Protein AF-A0A2N6NWB3-F1 (afdb_monomer_lite)

Structure (mmCIF, N/CA/C/O backbone):
data_AF-A0A2N6NWB3-F1
#
_entry.id   AF-A0A2N6NWB3-F1
#
loop_
_atom_site.group_PDB
_atom_site.id
_atom_site.type_symbol
_atom_site.label_atom_id
_atom_site.label_alt_id
_atom_site.label_comp_id
_atom_site.label_asym_id
_atom_site.label_entity_id
_atom_site.label_seq_id
_atom_site.pdbx_PDB_ins_code
_atom_site.Cartn_x
_atom_site.Cartn_y
_atom_site.Cartn_z
_atom_site.occupancy
_atom_site.B_iso_or_equiv
_atom_site.auth_seq_id
_atom_site.auth_comp_id
_atom_site.auth_asym_id
_atom_site.auth_atom_id
_atom_site.pdbx_PDB_model_num
ATOM 1 N N . MET A 1 1 ? -9.753 20.107 -15.362 1.00 43.44 1 MET A N 1
ATOM 2 C CA . MET A 1 1 ? -8.773 19.777 -16.418 1.00 43.44 1 MET A CA 1
ATOM 3 C C . MET A 1 1 ? -8.402 18.323 -16.221 1.00 43.44 1 MET A C 1
ATOM 5 O O . MET A 1 1 ? -7.804 18.012 -15.199 1.00 43.44 1 MET A O 1
ATOM 9 N N . GLY A 1 2 ? -8.887 17.446 -17.101 1.00 46.47 2 GLY A N 1
ATOM 10 C CA . GLY A 1 2 ? -8.680 16.003 -17.001 1.00 46.47 2 GLY A CA 1
ATOM 11 C C . GLY A 1 2 ? -7.222 15.665 -17.277 1.00 46.47 2 GLY A C 1
ATOM 12 O O . GLY A 1 2 ? -6.742 15.853 -18.391 1.00 46.47 2 GLY A O 1
ATOM 13 N N . TYR A 1 3 ? -6.513 15.222 -16.243 1.00 54.28 3 TYR A N 1
ATOM 14 C CA . TYR A 1 3 ? -5.253 14.510 -16.402 1.00 54.28 3 TYR A CA 1
ATOM 15 C C . TYR A 1 3 ? -5.594 13.066 -16.758 1.00 54.28 3 TYR A C 1
ATOM 17 O O . TYR A 1 3 ? -5.487 12.180 -15.911 1.00 54.28 3 TYR A O 1
ATOM 25 N N . ASP A 1 4 ? -6.055 12.833 -17.983 1.00 55.59 4 ASP A N 1
ATOM 26 C CA . ASP A 1 4 ? -6.183 11.465 -18.471 1.00 55.59 4 ASP A CA 1
ATOM 27 C C . ASP A 1 4 ? -4.761 10.903 -18.561 1.00 55.59 4 ASP A C 1
ATOM 29 O O . ASP A 1 4 ? -3.910 11.422 -19.295 1.00 55.59 4 ASP A O 1
ATOM 33 N N . SER A 1 5 ? -4.453 9.899 -17.735 1.00 63.28 5 SER A N 1
ATOM 34 C CA . SER A 1 5 ? -3.193 9.180 -17.871 1.00 63.28 5 SER A CA 1
ATOM 35 C C . SER A 1 5 ? -3.182 8.548 -19.258 1.00 63.28 5 SER A C 1
ATOM 37 O O . SER A 1 5 ? -4.114 7.860 -19.666 1.00 63.28 5 SER A O 1
ATOM 39 N N . SER A 1 6 ? -2.144 8.839 -20.039 1.00 78.81 6 SER A N 1
ATOM 40 C CA . SER A 1 6 ? -1.975 8.185 -21.329 1.00 78.81 6 SER A CA 1
ATOM 41 C C . SER A 1 6 ? -1.630 6.713 -21.100 1.00 78.81 6 SER A C 1
ATOM 43 O O . SER A 1 6 ? -0.911 6.382 -20.155 1.00 78.81 6 SER A O 1
ATOM 45 N N . ALA A 1 7 ? -2.049 5.827 -22.007 1.00 84.12 7 ALA A N 1
ATOM 46 C CA . ALA A 1 7 ? -1.680 4.407 -21.945 1.00 84.12 7 ALA A CA 1
ATOM 47 C C . ALA A 1 7 ? -0.149 4.193 -21.896 1.00 84.12 7 ALA A C 1
ATOM 49 O O . ALA A 1 7 ? 0.348 3.231 -21.305 1.00 84.12 7 ALA A O 1
ATOM 50 N N . ALA A 1 8 ? 0.613 5.121 -22.487 1.00 85.00 8 ALA A N 1
ATOM 51 C CA . ALA A 1 8 ? 2.069 5.148 -22.408 1.00 85.00 8 ALA A CA 1
ATOM 52 C C . ALA A 1 8 ? 2.570 5.435 -20.981 1.00 85.00 8 ALA A C 1
ATOM 54 O O . ALA A 1 8 ? 3.503 4.778 -20.518 1.00 85.00 8 ALA A O 1
ATOM 55 N N . CYS A 1 9 ? 1.938 6.375 -20.269 1.00 85.19 9 CYS A N 1
ATOM 56 C CA . CYS A 1 9 ? 2.235 6.643 -18.866 1.00 85.19 9 CYS A CA 1
ATOM 57 C C . CYS A 1 9 ? 1.915 5.419 -18.002 1.00 85.19 9 CYS A C 1
ATOM 59 O O . CYS A 1 9 ? 2.771 4.993 -17.232 1.00 85.19 9 CYS A O 1
ATOM 61 N N . ASP A 1 10 ? 0.754 4.789 -18.187 1.00 85.88 10 ASP A N 1
ATOM 62 C CA . ASP A 1 10 ? 0.364 3.607 -17.406 1.00 85.88 10 ASP A CA 1
ATOM 63 C C . ASP A 1 10 ? 1.338 2.438 -17.607 1.00 85.88 10 ASP A C 1
ATOM 65 O O . ASP A 1 10 ? 1.809 1.841 -16.638 1.00 85.88 10 ASP A O 1
ATOM 69 N N . SER A 1 11 ? 1.733 2.172 -18.857 1.00 89.88 11 SER A N 1
ATOM 70 C CA . SER A 1 11 ? 2.725 1.137 -19.187 1.00 89.88 11 SER A CA 1
ATOM 71 C C . SER A 1 11 ? 4.094 1.433 -18.566 1.00 89.88 11 SER A C 1
ATOM 73 O O . SER A 1 11 ? 4.748 0.541 -18.020 1.00 89.88 11 SER A O 1
ATOM 75 N N . PHE A 1 12 ? 4.527 2.698 -18.609 1.00 90.06 12 PHE A N 1
ATOM 76 C CA . PHE A 1 12 ? 5.766 3.129 -17.969 1.00 90.06 12 PHE A CA 1
ATOM 77 C C . PHE A 1 12 ? 5.707 2.925 -16.450 1.00 90.06 12 PHE A C 1
ATOM 79 O O . PHE A 1 12 ? 6.630 2.343 -15.877 1.00 90.06 12 PHE A O 1
ATOM 86 N N . GLN A 1 13 ? 4.619 3.349 -15.800 1.00 88.00 13 GLN A N 1
ATOM 87 C CA . GLN A 1 13 ? 4.443 3.211 -14.353 1.00 88.00 13 GLN A CA 1
ATOM 88 C C . GLN A 1 13 ? 4.370 1.742 -13.923 1.00 88.00 13 GLN A C 1
ATOM 90 O O . GLN A 1 13 ? 5.000 1.375 -12.931 1.00 88.00 13 GLN A O 1
ATOM 95 N N . LEU A 1 14 ? 3.701 0.883 -14.698 1.00 90.69 14 LEU A N 1
ATOM 96 C CA . LEU A 1 14 ? 3.689 -0.563 -14.468 1.00 90.69 14 LEU A CA 1
ATOM 97 C C . LEU A 1 14 ? 5.107 -1.148 -14.513 1.00 90.69 14 LEU A C 1
ATOM 99 O O . LEU A 1 14 ? 5.503 -1.883 -13.608 1.00 90.69 14 LEU A O 1
ATOM 103 N N . GLY A 1 15 ? 5.904 -0.780 -15.520 1.00 91.94 15 GLY A N 1
ATOM 104 C CA . GLY A 1 15 ? 7.302 -1.204 -15.614 1.00 91.94 15 GLY A CA 1
ATOM 105 C C . GLY A 1 15 ? 8.133 -0.773 -14.400 1.00 91.94 15 GLY A C 1
ATOM 106 O O . GLY A 1 15 ? 8.912 -1.566 -13.867 1.00 91.94 15 GLY A O 1
ATOM 107 N N . GLN A 1 16 ? 7.932 0.456 -13.908 1.00 90.75 16 GLN A N 1
ATOM 108 C CA . GLN A 1 16 ? 8.601 0.936 -12.693 1.00 90.75 16 GLN A CA 1
ATOM 109 C C . GLN A 1 16 ? 8.147 0.184 -11.436 1.00 90.75 16 GLN A C 1
ATOM 111 O O . GLN A 1 16 ? 8.985 -0.133 -10.591 1.00 90.75 16 GLN A O 1
ATOM 116 N N . MET A 1 17 ? 6.856 -0.147 -11.319 1.00 90.75 17 MET A N 1
ATOM 117 C CA . MET A 1 17 ? 6.331 -0.957 -10.215 1.00 90.75 17 MET A CA 1
ATOM 118 C C . MET A 1 17 ? 6.940 -2.358 -10.208 1.00 90.75 17 MET A C 1
ATOM 120 O O . MET A 1 17 ? 7.446 -2.785 -9.173 1.00 90.75 17 MET A O 1
ATOM 124 N N . ILE A 1 18 ? 6.955 -3.045 -11.355 1.00 93.69 18 ILE A N 1
ATOM 125 C CA . ILE A 1 18 ? 7.552 -4.382 -11.477 1.00 93.69 18 ILE A CA 1
ATOM 126 C C . ILE A 1 18 ? 9.032 -4.326 -11.096 1.00 93.69 18 ILE A C 1
ATOM 128 O O . ILE A 1 18 ? 9.474 -5.084 -10.235 1.00 93.69 18 ILE A O 1
ATOM 132 N N . LYS A 1 19 ? 9.790 -3.383 -11.670 1.00 93.31 19 LYS A N 1
ATOM 133 C CA . LYS A 1 19 ? 11.215 -3.204 -11.361 1.00 93.31 19 LYS A CA 1
ATOM 134 C C . LYS A 1 19 ? 11.451 -3.001 -9.863 1.00 93.31 19 LYS A C 1
ATOM 136 O O . LYS A 1 19 ? 12.350 -3.616 -9.293 1.00 93.31 19 LYS A O 1
ATOM 141 N N . PHE A 1 20 ? 10.652 -2.147 -9.228 1.00 93.19 20 PHE A N 1
ATOM 142 C CA . PHE A 1 20 ? 10.766 -1.860 -7.804 1.00 93.19 20 PHE A CA 1
ATOM 143 C C . PHE A 1 20 ? 10.432 -3.084 -6.942 1.00 93.19 20 PHE A C 1
ATOM 145 O O . PHE A 1 20 ? 11.252 -3.478 -6.115 1.00 93.19 20 PHE A O 1
ATOM 152 N N . LEU A 1 21 ? 9.272 -3.711 -7.150 1.00 93.25 21 LEU A N 1
ATOM 153 C CA . LEU A 1 21 ? 8.811 -4.829 -6.325 1.00 93.25 21 LEU A CA 1
ATOM 154 C C . LEU A 1 21 ? 9.720 -6.055 -6.460 1.00 93.25 21 LEU A C 1
ATOM 156 O O . LEU A 1 21 ? 10.049 -6.671 -5.448 1.00 93.25 21 LEU A O 1
ATOM 160 N N . VAL A 1 22 ? 10.203 -6.355 -7.670 1.00 94.19 22 VAL A N 1
ATOM 161 C CA . VAL A 1 22 ? 11.191 -7.423 -7.893 1.00 94.19 22 VAL A CA 1
ATOM 162 C C . VAL A 1 22 ? 12.498 -7.106 -7.163 1.00 94.19 22 VAL A C 1
ATOM 164 O O . VAL A 1 22 ? 13.026 -7.958 -6.459 1.00 94.19 22 VAL A O 1
ATOM 167 N N . SER A 1 23 ? 12.991 -5.861 -7.232 1.00 94.00 23 SER A N 1
ATOM 168 C CA . SER A 1 23 ? 14.232 -5.469 -6.535 1.00 94.00 23 SER A CA 1
ATOM 169 C C . SER A 1 23 ? 14.146 -5.560 -5.006 1.00 94.00 23 SER A C 1
ATOM 171 O O . SER A 1 23 ? 15.171 -5.613 -4.327 1.00 94.00 23 SER A O 1
ATOM 173 N N . LYS A 1 24 ? 12.924 -5.548 -4.462 1.00 92.00 24 LYS A N 1
ATOM 174 C CA . LYS A 1 24 ? 12.635 -5.635 -3.028 1.00 92.00 24 LYS A CA 1
ATOM 175 C C . LYS A 1 24 ? 12.184 -7.029 -2.589 1.00 92.00 24 LYS A C 1
ATOM 177 O O . LYS A 1 24 ? 11.837 -7.182 -1.424 1.00 92.00 24 LYS A O 1
ATOM 182 N N . ASN A 1 25 ? 12.198 -8.024 -3.483 1.00 90.44 25 ASN A N 1
ATOM 183 C CA . ASN A 1 25 ? 11.673 -9.371 -3.231 1.00 90.44 25 ASN A CA 1
ATOM 184 C C . ASN A 1 25 ? 10.206 -9.364 -2.753 1.00 90.44 25 ASN A C 1
ATOM 186 O O . ASN A 1 25 ? 9.817 -10.153 -1.899 1.00 90.44 25 ASN A O 1
ATOM 190 N N . LEU A 1 26 ? 9.402 -8.440 -3.288 1.00 90.88 26 LEU A N 1
ATOM 191 C CA . LEU A 1 26 ? 7.961 -8.328 -3.024 1.00 90.88 26 LEU A CA 1
ATOM 192 C C . LEU A 1 26 ? 7.106 -8.847 -4.188 1.00 90.88 26 LEU A C 1
ATOM 194 O O . LEU A 1 26 ? 5.907 -9.047 -4.029 1.00 90.88 26 LEU A O 1
ATOM 198 N N . LEU A 1 27 ? 7.710 -9.039 -5.363 1.00 91.69 27 LEU A N 1
ATOM 199 C CA . LEU A 1 27 ? 7.079 -9.618 -6.544 1.00 91.69 27 LEU A CA 1
ATOM 200 C C . LEU A 1 27 ? 8.030 -10.643 -7.154 1.00 91.69 27 LEU A C 1
ATOM 202 O O . LEU A 1 27 ? 9.197 -10.337 -7.399 1.00 91.69 27 LEU A O 1
ATOM 206 N N . PHE A 1 28 ? 7.507 -11.830 -7.444 1.00 90.12 28 PHE A N 1
ATOM 207 C CA . PHE A 1 28 ? 8.246 -12.919 -8.069 1.00 90.12 28 PHE A CA 1
ATOM 208 C C . PHE A 1 28 ? 7.581 -13.259 -9.399 1.00 90.12 28 PHE A C 1
ATOM 210 O O . PHE A 1 28 ? 6.374 -13.484 -9.457 1.00 90.12 28 PHE A O 1
ATOM 217 N N . LEU A 1 29 ? 8.366 -13.263 -10.474 1.00 90.38 29 LEU A N 1
ATOM 218 C CA . LEU A 1 29 ? 7.912 -13.687 -11.794 1.00 90.38 29 LEU A CA 1
ATOM 219 C C . LEU A 1 29 ? 8.340 -15.140 -11.977 1.00 90.38 29 LEU A C 1
ATOM 221 O O . LEU A 1 29 ? 9.534 -15.422 -12.066 1.00 90.38 29 LEU A O 1
ATOM 225 N N . VAL A 1 30 ? 7.368 -16.045 -11.989 1.00 90.44 30 VAL A N 1
ATOM 226 C CA . VAL A 1 30 ? 7.585 -17.491 -12.100 1.00 90.44 30 VAL A CA 1
ATOM 227 C C . VAL A 1 30 ? 6.839 -18.050 -13.308 1.00 90.44 30 VAL A C 1
ATOM 229 O O . VAL A 1 30 ? 5.871 -17.450 -13.779 1.00 90.44 30 VAL A O 1
ATOM 232 N N . ASP A 1 31 ? 7.311 -19.177 -13.838 1.00 88.88 31 ASP A N 1
ATOM 233 C CA . ASP A 1 31 ? 6.624 -19.879 -14.922 1.00 88.88 31 ASP A CA 1
ATOM 234 C C . ASP A 1 31 ? 5.496 -20.783 -14.384 1.00 88.88 31 ASP A C 1
ATOM 236 O O . ASP A 1 31 ? 5.312 -20.938 -13.178 1.00 88.88 31 ASP A O 1
ATOM 240 N N . TYR A 1 32 ? 4.728 -21.402 -15.283 1.00 86.75 32 TYR A N 1
ATOM 241 C CA . TYR A 1 32 ? 3.632 -22.309 -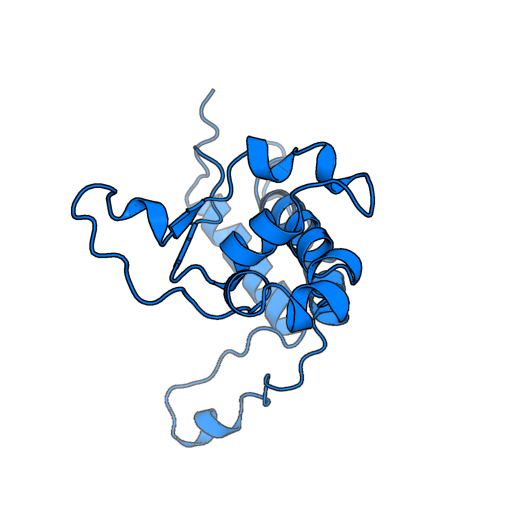14.914 1.00 86.75 32 TYR A CA 1
ATOM 242 C C . TYR A 1 32 ? 4.095 -23.744 -14.610 1.00 86.75 32 TYR A C 1
ATOM 244 O O . TYR A 1 32 ? 3.275 -24.663 -14.572 1.00 86.75 32 TYR A O 1
ATOM 252 N N . SER A 1 33 ? 5.398 -23.982 -14.448 1.00 88.69 33 SER A N 1
ATOM 253 C CA . SER A 1 33 ? 5.908 -25.324 -14.174 1.00 88.69 33 SER A CA 1
ATOM 254 C C . SER A 1 33 ? 5.647 -25.737 -12.722 1.00 88.69 33 SER A C 1
ATOM 256 O O . SER A 1 33 ? 5.553 -24.911 -11.816 1.00 88.69 33 SER A O 1
ATOM 258 N N . ALA A 1 34 ? 5.597 -27.046 -12.465 1.00 83.50 34 ALA A N 1
ATOM 259 C CA . ALA A 1 34 ? 5.450 -27.566 -11.104 1.00 83.50 34 ALA A CA 1
ATOM 260 C C . ALA A 1 34 ? 6.620 -27.168 -10.179 1.00 83.50 34 ALA A C 1
ATOM 262 O O . ALA A 1 34 ? 6.447 -27.092 -8.964 1.00 83.50 34 ALA A O 1
ATOM 263 N N . ALA A 1 35 ? 7.802 -26.885 -10.740 1.00 83.19 35 ALA A N 1
ATOM 264 C CA . ALA A 1 35 ? 8.964 -26.433 -9.978 1.00 83.19 35 ALA A CA 1
ATOM 265 C C . ALA A 1 35 ? 8.774 -25.014 -9.408 1.00 83.19 35 ALA A C 1
ATOM 267 O O . ALA A 1 35 ? 9.290 -24.710 -8.333 1.00 83.19 35 ALA A O 1
ATOM 268 N N . SER A 1 36 ? 7.986 -24.173 -10.084 1.00 83.19 36 SER A N 1
ATOM 269 C CA . SER A 1 36 ? 7.755 -22.776 -9.706 1.00 83.19 36 SER A CA 1
ATOM 270 C C . SER A 1 36 ? 6.912 -22.587 -8.446 1.00 83.19 36 SER A C 1
ATOM 272 O O . SER A 1 36 ? 7.033 -21.557 -7.787 1.00 83.19 36 SER A O 1
ATOM 274 N N . ILE A 1 37 ? 6.122 -23.590 -8.044 1.00 77.62 37 ILE A N 1
ATOM 275 C CA . ILE A 1 37 ? 5.306 -23.542 -6.815 1.00 77.62 37 ILE A CA 1
ATOM 276 C C . ILE A 1 37 ? 6.185 -23.356 -5.570 1.00 77.62 37 ILE A C 1
ATOM 278 O O . ILE A 1 37 ? 5.811 -22.634 -4.653 1.00 77.62 37 ILE A O 1
ATOM 282 N N . ASN A 1 38 ? 7.375 -23.961 -5.562 1.00 81.25 38 ASN A N 1
ATOM 283 C CA . ASN A 1 38 ? 8.315 -23.875 -4.441 1.00 81.25 38 ASN A CA 1
ATOM 284 C C . ASN A 1 38 ? 9.344 -22.743 -4.605 1.00 81.25 38 ASN A C 1
ATOM 286 O O . ASN A 1 38 ? 10.201 -22.566 -3.743 1.00 81.25 38 ASN A O 1
ATOM 290 N N . ALA A 1 39 ? 9.305 -22.008 -5.721 1.00 82.06 39 ALA A N 1
ATOM 291 C CA . ALA A 1 39 ? 10.257 -20.936 -6.007 1.00 82.06 39 ALA A CA 1
ATOM 292 C C . ALA A 1 39 ? 9.883 -19.611 -5.322 1.00 82.06 39 ALA A C 1
ATOM 294 O O . ALA A 1 39 ? 10.732 -18.728 -5.192 1.00 82.06 39 ALA A O 1
ATOM 295 N N . VAL A 1 40 ? 8.627 -19.465 -4.889 1.00 83.62 40 VAL A N 1
ATOM 296 C CA . VAL A 1 40 ? 8.145 -18.277 -4.180 1.00 83.62 40 VAL A CA 1
ATOM 297 C C . VAL A 1 40 ? 8.393 -18.454 -2.678 1.00 83.62 40 VAL A C 1
ATOM 299 O O . VAL A 1 40 ? 7.918 -19.435 -2.104 1.00 83.62 40 VAL A O 1
ATOM 302 N N . PRO A 1 41 ? 9.130 -17.537 -2.025 1.00 84.25 41 PRO A N 1
ATOM 303 C CA . PRO A 1 41 ? 9.327 -17.574 -0.582 1.00 84.25 41 PRO A CA 1
ATOM 304 C C . PRO A 1 41 ? 8.002 -17.517 0.178 1.00 84.25 41 PRO A C 1
ATOM 306 O O . PRO A 1 41 ? 7.067 -16.833 -0.243 1.00 84.25 41 PRO A O 1
ATOM 309 N N . ASP A 1 42 ? 7.946 -18.185 1.330 1.00 83.25 42 ASP A N 1
ATOM 310 C CA . ASP A 1 42 ? 6.790 -18.083 2.213 1.00 83.25 42 ASP A CA 1
ATOM 311 C C . ASP A 1 42 ? 6.649 -16.646 2.741 1.00 83.25 42 ASP A C 1
ATOM 313 O O . ASP A 1 42 ? 7.544 -16.105 3.395 1.00 83.25 42 ASP A O 1
ATOM 317 N N . ALA A 1 43 ? 5.511 -16.025 2.435 1.00 80.06 43 ALA A N 1
ATOM 318 C CA . ALA A 1 43 ? 5.179 -14.670 2.853 1.00 80.06 43 ALA A CA 1
ATOM 319 C C . ALA A 1 43 ? 4.425 -14.625 4.198 1.00 80.06 43 ALA A C 1
ATOM 321 O O . ALA A 1 43 ? 4.079 -13.538 4.663 1.00 80.06 43 ALA A O 1
ATOM 322 N N . SER A 1 44 ? 4.174 -15.775 4.838 1.00 79.69 44 SER A N 1
ATOM 323 C CA . SER A 1 44 ? 3.398 -15.868 6.082 1.00 79.69 44 SER A CA 1
ATOM 324 C C . SER A 1 44 ? 4.005 -15.078 7.250 1.00 79.69 44 SER A C 1
ATOM 326 O O . SER A 1 44 ? 3.274 -14.580 8.104 1.00 79.69 44 SER A O 1
ATOM 328 N N . SER A 1 45 ? 5.332 -14.912 7.274 1.00 79.94 45 SER A N 1
ATOM 329 C CA . SER A 1 45 ? 6.067 -14.246 8.356 1.00 79.94 45 SER A CA 1
ATOM 330 C C . SER A 1 45 ? 6.595 -12.854 7.989 1.00 79.94 45 SER A C 1
ATOM 332 O O . SER A 1 45 ? 7.556 -12.376 8.598 1.00 79.94 45 SER A O 1
ATOM 334 N N . VAL A 1 46 ? 6.038 -12.205 6.962 1.00 84.69 46 VAL A N 1
ATOM 335 C CA . VAL A 1 46 ? 6.500 -10.874 6.546 1.00 84.69 46 VAL A CA 1
ATOM 336 C C . VAL A 1 46 ? 6.211 -9.849 7.643 1.00 84.69 46 VAL A C 1
ATOM 338 O O . VAL A 1 46 ? 5.078 -9.681 8.091 1.00 84.69 46 VAL A O 1
ATOM 341 N N . ASN A 1 47 ? 7.249 -9.118 8.054 1.00 89.44 47 ASN A N 1
ATOM 342 C CA . ASN A 1 47 ? 7.100 -8.002 8.979 1.00 89.44 47 ASN A CA 1
ATOM 343 C C . ASN A 1 47 ? 6.342 -6.857 8.284 1.00 89.44 47 ASN A C 1
ATOM 345 O O . ASN A 1 47 ? 6.873 -6.215 7.374 1.00 89.44 47 ASN A O 1
ATOM 349 N N . ILE A 1 48 ? 5.114 -6.594 8.740 1.00 89.38 48 ILE A N 1
ATOM 350 C CA . ILE A 1 48 ? 4.224 -5.580 8.162 1.00 89.38 48 ILE A CA 1
ATOM 351 C C . ILE A 1 48 ? 4.832 -4.172 8.257 1.00 89.38 48 ILE A C 1
ATOM 353 O O . ILE A 1 48 ? 4.772 -3.420 7.287 1.00 89.38 48 ILE A O 1
ATOM 357 N N . GLU A 1 49 ? 5.474 -3.806 9.368 1.00 89.88 49 GLU A N 1
ATOM 358 C CA . GLU A 1 49 ? 6.115 -2.491 9.513 1.00 89.88 49 GLU A CA 1
ATOM 359 C C . GLU A 1 49 ? 7.266 -2.321 8.513 1.00 89.88 49 GLU A C 1
ATOM 361 O O . GLU A 1 49 ? 7.358 -1.308 7.814 1.00 89.88 49 GLU A O 1
ATOM 366 N N . GLY A 1 50 ? 8.108 -3.351 8.381 1.00 91.25 50 GLY A N 1
ATOM 367 C CA . GLY A 1 50 ? 9.185 -3.389 7.392 1.00 91.25 50 GLY A CA 1
ATOM 368 C C . GLY A 1 50 ? 8.662 -3.321 5.955 1.00 91.25 50 GLY A C 1
ATOM 369 O O . GLY A 1 50 ? 9.248 -2.635 5.110 1.00 91.25 50 GLY A O 1
ATOM 370 N N . LEU A 1 51 ? 7.528 -3.971 5.681 1.00 92.00 51 LEU A N 1
ATOM 371 C CA . LEU A 1 51 ? 6.842 -3.914 4.393 1.00 92.00 51 LEU A CA 1
ATOM 372 C C . LEU A 1 51 ? 6.337 -2.498 4.089 1.00 92.00 51 LEU A C 1
ATOM 374 O O . LEU A 1 51 ? 6.612 -1.982 3.005 1.00 92.00 51 LEU A O 1
ATOM 378 N N . LEU A 1 52 ? 5.671 -1.835 5.040 1.00 92.75 52 LEU A N 1
ATOM 379 C CA . LEU A 1 52 ? 5.197 -0.456 4.878 1.00 92.75 52 LEU A CA 1
ATOM 380 C C . LEU A 1 52 ? 6.360 0.508 4.613 1.00 92.75 52 LEU A C 1
ATOM 382 O O . LEU A 1 52 ? 6.292 1.320 3.689 1.00 92.75 52 LEU A O 1
ATOM 386 N N . VAL A 1 53 ? 7.454 0.393 5.374 1.00 92.56 53 VAL A N 1
ATOM 387 C CA . VAL A 1 53 ? 8.672 1.192 5.160 1.00 92.56 53 VAL A CA 1
ATOM 388 C C . VAL A 1 53 ? 9.259 0.932 3.776 1.00 92.56 53 VAL A C 1
ATOM 390 O O . VAL A 1 53 ? 9.647 1.875 3.085 1.00 92.56 53 VAL A O 1
ATOM 393 N N . THR A 1 54 ? 9.293 -0.328 3.342 1.00 93.38 54 THR A N 1
ATOM 394 C CA . THR A 1 54 ? 9.788 -0.691 2.014 1.00 93.38 54 THR A CA 1
ATOM 395 C C . THR A 1 54 ? 8.918 -0.070 0.929 1.00 93.38 54 THR A C 1
ATOM 397 O O . THR A 1 54 ? 9.451 0.621 0.069 1.00 93.38 54 THR A O 1
ATOM 400 N N . LEU A 1 55 ? 7.592 -0.212 0.991 1.00 92.38 55 LEU A N 1
ATOM 401 C CA . LEU A 1 55 ? 6.670 0.355 0.001 1.00 92.38 55 LEU A CA 1
ATOM 402 C C . LEU A 1 55 ? 6.742 1.892 -0.070 1.00 92.38 55 LEU A C 1
ATOM 404 O O . LEU A 1 55 ? 6.636 2.455 -1.160 1.00 92.38 55 LEU A O 1
ATOM 408 N N . ARG A 1 56 ? 7.029 2.588 1.041 1.00 91.38 56 ARG A N 1
ATOM 409 C CA . ARG A 1 56 ? 7.273 4.050 1.051 1.00 91.38 56 ARG A CA 1
ATOM 410 C C . ARG A 1 56 ? 8.506 4.471 0.242 1.00 91.38 56 ARG A C 1
ATOM 412 O O . ARG A 1 56 ? 8.592 5.618 -0.198 1.00 91.38 56 ARG A O 1
ATOM 419 N N . GLN A 1 57 ? 9.455 3.563 0.010 1.00 90.56 57 GLN A N 1
ATOM 420 C CA . GLN A 1 57 ? 10.638 3.820 -0.821 1.00 90.56 57 GLN A CA 1
ATOM 421 C C . GLN A 1 57 ? 10.326 3.794 -2.323 1.00 90.56 57 GLN A C 1
ATOM 423 O O . GLN A 1 57 ? 11.244 3.960 -3.127 1.00 90.56 57 GLN A O 1
ATOM 428 N N . CYS A 1 58 ? 9.059 3.606 -2.716 1.00 87.94 58 CYS A N 1
ATOM 429 C CA . CYS A 1 58 ? 8.668 3.602 -4.116 1.00 87.94 58 CYS A CA 1
ATOM 430 C C . CYS A 1 58 ? 9.119 4.910 -4.807 1.00 87.94 58 CYS A C 1
ATOM 432 O O . CYS A 1 58 ? 8.845 6.016 -4.311 1.00 87.94 58 CYS A O 1
ATOM 434 N N . PRO A 1 59 ? 9.867 4.814 -5.917 1.00 83.38 59 PRO A N 1
ATOM 435 C CA . PRO A 1 59 ? 10.416 5.978 -6.594 1.00 83.38 59 PRO A CA 1
ATOM 436 C C . PRO A 1 59 ? 9.322 6.783 -7.306 1.00 83.38 59 PRO A C 1
ATOM 438 O O . PRO A 1 59 ? 8.323 6.236 -7.765 1.00 83.38 59 PRO A O 1
ATOM 441 N N . ASN A 1 60 ? 9.526 8.098 -7.421 1.00 82.81 60 ASN A N 1
ATOM 442 C CA . ASN A 1 60 ? 8.634 8.989 -8.168 1.00 82.81 60 ASN A CA 1
ATOM 443 C C . ASN A 1 60 ? 9.167 9.225 -9.588 1.00 82.81 60 ASN A C 1
ATOM 445 O O . ASN A 1 60 ? 9.612 10.325 -9.917 1.00 82.81 60 ASN A O 1
ATOM 449 N N . TYR A 1 61 ? 9.222 8.169 -10.399 1.00 80.56 61 TYR A N 1
ATOM 450 C CA . TYR A 1 61 ? 9.694 8.295 -11.775 1.00 80.56 61 TYR A CA 1
ATOM 451 C C . TYR A 1 61 ? 8.604 8.891 -12.664 1.00 80.56 61 TYR A C 1
ATOM 453 O O . TYR A 1 61 ? 7.488 8.378 -12.744 1.00 80.56 61 TYR A O 1
ATOM 461 N N . GLN A 1 62 ? 8.962 9.961 -13.363 1.00 80.38 62 GLN A N 1
ATOM 462 C CA . GLN A 1 62 ? 8.092 10.667 -14.294 1.00 80.38 62 GLN A CA 1
ATOM 463 C C . GLN A 1 62 ? 8.586 10.403 -15.714 1.00 80.38 62 GLN A C 1
ATOM 465 O O . GLN A 1 62 ? 9.793 10.415 -15.958 1.00 80.38 62 GLN A O 1
ATOM 470 N N . ILE A 1 63 ? 7.659 10.149 -16.638 1.00 82.25 63 ILE A N 1
ATOM 471 C CA . ILE A 1 63 ? 7.996 9.971 -18.055 1.00 82.25 63 ILE A CA 1
ATOM 472 C C . ILE A 1 63 ? 8.405 11.308 -18.694 1.00 82.25 63 ILE A C 1
ATOM 474 O O . ILE A 1 6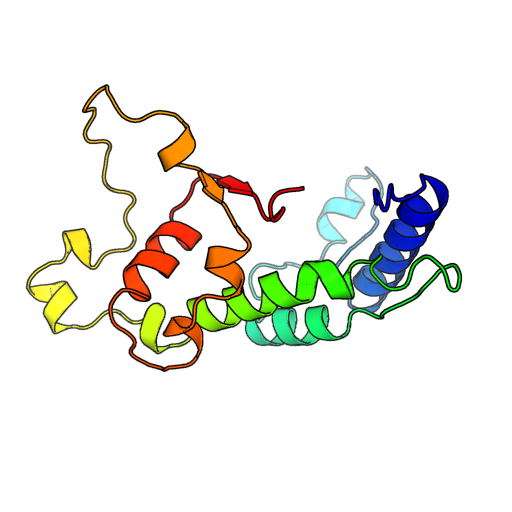3 ? 9.365 11.362 -19.456 1.00 82.25 63 ILE A O 1
ATOM 478 N N . ASP A 1 64 ? 7.722 12.396 -18.326 1.00 80.69 64 ASP A N 1
ATOM 479 C CA . ASP A 1 64 ? 8.026 13.765 -18.731 1.00 80.69 64 ASP A CA 1
ATOM 480 C C . ASP A 1 64 ? 7.497 14.787 -17.698 1.00 80.69 64 ASP A C 1
ATOM 482 O O . ASP A 1 64 ? 6.938 14.427 -16.658 1.00 80.69 64 ASP A O 1
ATOM 486 N N . LYS A 1 65 ? 7.666 16.082 -17.997 1.00 81.62 65 LYS A N 1
ATOM 487 C CA . LYS A 1 65 ? 7.259 17.206 -17.133 1.00 81.62 65 LYS A CA 1
ATOM 488 C C . LYS A 1 65 ? 5.743 17.332 -16.922 1.00 81.62 65 LYS A C 1
ATOM 490 O O . LYS A 1 65 ? 5.335 18.017 -15.989 1.00 81.62 65 LYS A O 1
ATOM 495 N N . ASN A 1 66 ? 4.915 16.715 -17.761 1.00 80.69 66 ASN A N 1
ATOM 496 C CA . ASN A 1 66 ? 3.456 16.798 -17.687 1.00 80.69 66 ASN A CA 1
ATOM 497 C C . ASN A 1 66 ? 2.861 15.726 -16.758 1.00 80.69 66 ASN A C 1
ATOM 499 O O . ASN A 1 66 ? 1.692 15.812 -16.388 1.00 80.69 66 ASN A O 1
ATOM 503 N N . HIS A 1 67 ? 3.662 14.745 -16.335 1.00 78.88 67 HIS A N 1
ATOM 504 C CA . HIS A 1 67 ? 3.232 13.602 -15.528 1.00 78.88 67 HIS A CA 1
ATOM 505 C C . HIS A 1 67 ? 3.689 13.686 -14.062 1.00 78.88 67 HIS A C 1
ATOM 507 O O . HIS A 1 67 ? 4.043 12.680 -13.447 1.00 78.88 67 HIS A O 1
ATOM 513 N N . THR A 1 68 ? 3.663 14.884 -13.470 1.00 77.94 68 THR A N 1
ATOM 514 C CA . THR A 1 68 ? 4.155 15.118 -12.100 1.00 77.94 68 THR A CA 1
ATOM 515 C C . THR A 1 68 ? 3.331 14.450 -11.002 1.00 77.94 68 THR A C 1
ATOM 517 O O . THR A 1 68 ? 3.882 14.080 -9.966 1.00 77.94 68 THR A O 1
ATOM 520 N N . ASN A 1 69 ? 2.033 14.260 -11.252 1.00 77.94 69 ASN A N 1
ATOM 521 C CA . ASN A 1 69 ? 1.081 13.617 -10.341 1.00 77.94 69 ASN A CA 1
ATOM 522 C C . ASN A 1 69 ? 0.803 12.148 -10.706 1.00 77.94 69 ASN A C 1
ATOM 524 O O . ASN A 1 69 ? -0.102 11.528 -10.147 1.00 77.94 69 ASN A O 1
ATOM 528 N N . CYS A 1 70 ? 1.548 11.592 -11.664 1.00 79.19 70 CYS A N 1
ATOM 529 C CA . CYS A 1 70 ? 1.424 10.196 -12.056 1.00 79.19 70 CYS A CA 1
ATOM 530 C C . CYS A 1 70 ? 2.361 9.312 -11.230 1.00 79.19 70 CYS A C 1
ATOM 532 O O . CYS A 1 70 ? 3.412 9.744 -10.765 1.00 79.19 70 CYS A O 1
ATOM 534 N N . GLY A 1 71 ? 1.984 8.043 -11.106 1.00 79.69 71 GLY A N 1
ATOM 535 C CA . GLY A 1 71 ? 2.845 7.008 -10.557 1.00 79.69 71 GLY A CA 1
ATOM 536 C C . GLY A 1 71 ? 2.466 6.499 -9.167 1.00 79.69 71 GLY A C 1
ATOM 537 O O . GLY A 1 71 ? 1.628 7.074 -8.462 1.00 79.69 71 GLY A O 1
ATOM 538 N N . PRO A 1 72 ? 3.074 5.369 -8.777 1.00 81.81 72 PRO A N 1
ATOM 539 C CA . PRO A 1 72 ? 2.675 4.598 -7.608 1.00 81.81 72 PRO A CA 1
ATOM 540 C C . PRO A 1 72 ? 2.918 5.352 -6.305 1.00 81.81 72 PRO A C 1
ATOM 542 O O . PRO A 1 72 ? 2.093 5.267 -5.407 1.00 81.81 72 PRO A O 1
ATOM 545 N N . ARG A 1 73 ? 3.990 6.146 -6.190 1.00 85.56 73 ARG A N 1
ATOM 546 C CA . ARG A 1 73 ? 4.307 6.859 -4.943 1.00 85.56 73 ARG A CA 1
ATOM 547 C C . ARG A 1 73 ? 3.199 7.828 -4.516 1.00 85.56 73 ARG A C 1
ATOM 549 O O . ARG A 1 73 ? 2.844 7.860 -3.342 1.00 85.56 73 ARG A O 1
ATOM 556 N N . VAL A 1 74 ? 2.653 8.594 -5.462 1.00 83.38 74 VAL A N 1
ATOM 557 C CA . VAL A 1 74 ? 1.595 9.585 -5.194 1.00 83.38 74 VAL A CA 1
ATOM 558 C C . VAL A 1 74 ? 0.302 8.896 -4.749 1.00 83.38 74 VAL A C 1
ATOM 560 O O . VAL A 1 74 ? -0.382 9.391 -3.859 1.00 83.38 74 VAL A O 1
ATOM 563 N N . ARG A 1 75 ? -0.011 7.731 -5.330 1.00 83.12 75 ARG A N 1
ATOM 564 C CA . ARG A 1 75 ? -1.229 6.968 -5.017 1.00 83.12 75 ARG A CA 1
ATOM 565 C C . ARG A 1 75 ? -1.097 6.120 -3.750 1.00 83.12 75 ARG A C 1
ATOM 567 O O . ARG A 1 75 ? -2.021 6.079 -2.949 1.00 83.12 75 ARG A O 1
ATOM 574 N N . LEU A 1 76 ? 0.048 5.467 -3.556 1.00 87.31 76 LEU A N 1
ATOM 575 C CA . LEU A 1 76 ? 0.307 4.587 -2.416 1.00 87.31 76 LEU A CA 1
ATOM 576 C C . LEU A 1 76 ? 0.548 5.363 -1.123 1.00 87.31 76 LEU A C 1
ATOM 578 O O . LEU A 1 76 ? 0.176 4.867 -0.069 1.00 87.31 76 LEU A O 1
ATOM 582 N N . GLY A 1 77 ? 1.143 6.560 -1.178 1.00 88.50 77 GLY A N 1
ATOM 583 C CA . GLY A 1 77 ? 1.482 7.344 0.018 1.00 88.50 77 GLY A CA 1
ATOM 584 C C . GLY A 1 77 ? 0.322 7.476 1.017 1.00 88.50 77 GLY A C 1
ATOM 585 O O . GLY A 1 77 ? 0.445 6.964 2.129 1.00 88.50 77 GLY A O 1
ATOM 586 N N . PRO A 1 78 ? -0.829 8.049 0.612 1.00 88.00 78 PRO A N 1
ATOM 587 C CA . PRO A 1 78 ? -1.990 8.192 1.493 1.00 88.00 78 PRO A CA 1
ATOM 588 C C . PRO A 1 78 ? -2.525 6.860 2.034 1.00 88.00 78 PRO A C 1
ATOM 590 O O . PRO A 1 78 ? -2.953 6.787 3.184 1.00 88.00 78 PRO A O 1
ATOM 593 N N . ILE A 1 79 ? -2.482 5.796 1.225 1.00 89.88 79 ILE A N 1
ATOM 594 C CA . ILE A 1 79 ? -2.924 4.454 1.630 1.00 89.88 79 ILE A CA 1
ATOM 595 C C . ILE A 1 79 ? -2.001 3.903 2.723 1.00 89.88 79 ILE A C 1
ATOM 597 O O . ILE A 1 79 ? -2.476 3.391 3.733 1.00 89.88 79 ILE A O 1
ATOM 601 N N . LEU A 1 80 ? -0.684 4.037 2.549 1.00 91.00 80 LEU A N 1
ATOM 602 C CA . LEU A 1 80 ? 0.315 3.559 3.506 1.00 91.00 80 LEU A CA 1
ATOM 603 C C . LEU A 1 80 ? 0.295 4.362 4.812 1.00 91.00 80 LEU A C 1
ATOM 605 O O . LEU A 1 80 ? 0.544 3.793 5.873 1.00 91.00 80 LEU A O 1
ATOM 609 N N . ASP A 1 81 ? 0.015 5.665 4.752 1.00 88.75 81 ASP A N 1
ATOM 610 C CA . ASP A 1 81 ? -0.187 6.498 5.943 1.00 88.75 81 ASP A CA 1
ATOM 611 C C . ASP A 1 81 ? -1.442 6.066 6.710 1.00 88.75 81 ASP A C 1
ATOM 613 O O . ASP A 1 81 ? -1.396 5.879 7.928 1.00 88.75 81 ASP A O 1
ATOM 617 N N . TYR A 1 82 ? -2.538 5.807 5.993 1.00 89.56 82 TYR A N 1
ATOM 618 C CA . TYR A 1 82 ? -3.765 5.300 6.595 1.00 89.56 82 TYR A CA 1
ATOM 619 C C . TYR A 1 82 ? -3.572 3.917 7.230 1.00 89.56 82 TYR A C 1
ATOM 621 O O . TYR A 1 82 ? -3.896 3.734 8.402 1.00 89.56 82 TYR A O 1
ATOM 629 N N . MET A 1 83 ? -2.979 2.959 6.511 1.00 89.62 83 MET A N 1
ATOM 630 C CA . MET A 1 83 ? -2.688 1.623 7.049 1.00 89.62 83 MET A CA 1
ATOM 631 C C . MET A 1 83 ? -1.814 1.694 8.301 1.00 89.62 83 MET A C 1
ATOM 633 O O . MET A 1 83 ? -2.107 1.020 9.284 1.00 89.62 83 MET A O 1
ATOM 637 N N . GLN A 1 84 ? -0.781 2.542 8.300 1.00 89.06 84 GLN A N 1
ATOM 638 C CA . GLN A 1 84 ? 0.077 2.708 9.470 1.00 89.06 84 GLN A CA 1
ATOM 639 C C . GLN A 1 84 ? -0.697 3.241 10.684 1.00 89.06 84 GLN A C 1
ATOM 641 O O . GLN A 1 84 ? -0.471 2.775 11.798 1.00 89.06 84 GLN A O 1
ATOM 646 N N . SER A 1 85 ? -1.644 4.163 10.481 1.00 86.88 85 SER A N 1
ATOM 647 C CA . SER A 1 85 ? -2.503 4.647 11.569 1.00 86.88 85 SER A CA 1
ATOM 648 C C . SER A 1 85 ? -3.427 3.553 12.123 1.00 86.88 85 SER A C 1
ATOM 650 O O . SER A 1 85 ? -3.558 3.422 13.340 1.00 86.88 85 SER A O 1
ATOM 652 N N . MET A 1 86 ? -4.001 2.711 11.255 1.00 87.81 86 MET A N 1
ATOM 653 C CA . MET A 1 86 ? -4.905 1.622 11.658 1.00 87.81 86 MET A CA 1
ATOM 654 C C . MET A 1 86 ? -4.176 0.460 12.342 1.00 87.81 86 MET A C 1
ATOM 656 O O . MET A 1 86 ? -4.775 -0.247 13.145 1.00 87.81 86 MET A O 1
ATOM 660 N N . LEU A 1 87 ? -2.892 0.267 12.037 1.00 87.00 87 LEU A N 1
ATOM 661 C CA . LEU A 1 87 ? -2.032 -0.739 12.668 1.00 87.00 87 LEU A CA 1
ATOM 662 C C . LEU A 1 87 ? -1.375 -0.247 13.964 1.00 87.00 87 LEU A C 1
ATOM 664 O O . LEU A 1 87 ? -0.691 -1.024 14.628 1.00 87.00 87 LEU A O 1
ATOM 668 N N . SER A 1 88 ? -1.550 1.026 14.329 1.00 82.12 88 SER A N 1
ATOM 669 C CA . SER A 1 88 ? -0.973 1.553 15.564 1.00 82.12 88 SER A CA 1
ATOM 670 C C . SER A 1 88 ? -1.528 0.812 16.788 1.00 82.12 88 SER A C 1
ATOM 672 O O . SER A 1 88 ? -2.686 0.388 16.828 1.00 82.12 88 SER A O 1
ATOM 674 N N . ALA A 1 89 ? -0.684 0.632 17.806 1.00 60.44 89 ALA A N 1
ATOM 675 C CA . ALA A 1 89 ? -0.997 -0.207 18.964 1.00 60.44 89 ALA A CA 1
ATOM 676 C C . ALA A 1 89 ? -2.265 0.232 19.721 1.00 60.44 89 ALA A C 1
ATOM 678 O O . ALA A 1 89 ? -2.943 -0.596 20.328 1.00 60.44 89 ALA A O 1
ATOM 679 N N . SER A 1 90 ? -2.619 1.517 19.659 1.00 68.12 90 SER A N 1
ATOM 680 C CA . SER A 1 90 ? -3.838 2.051 20.273 1.00 68.12 90 SER A CA 1
ATOM 681 C C . SER A 1 90 ? -5.125 1.568 19.600 1.00 68.12 90 SER A C 1
ATOM 683 O O . SER A 1 90 ? -6.166 1.599 20.238 1.00 68.12 90 SER A O 1
ATOM 685 N N . VAL A 1 91 ? -5.042 1.084 18.358 1.00 71.19 91 VAL A N 1
ATOM 686 C CA . VAL A 1 91 ? -6.194 0.773 17.502 1.00 71.19 91 VAL A CA 1
ATOM 687 C C . VAL A 1 91 ? -6.450 -0.732 17.385 1.00 71.19 91 VAL A C 1
ATOM 689 O O . VAL A 1 91 ? -7.592 -1.176 17.265 1.00 71.19 91 VAL A O 1
ATOM 692 N N . VAL A 1 92 ? -5.387 -1.541 17.432 1.00 74.31 92 VAL A N 1
ATOM 693 C CA . VAL A 1 92 ? -5.486 -3.013 17.366 1.00 74.31 92 VAL A CA 1
ATOM 694 C C . VAL A 1 92 ? -5.649 -3.641 18.757 1.00 74.31 92 VAL A C 1
ATOM 696 O O . VAL A 1 92 ? -6.155 -4.759 18.883 1.00 74.31 92 VAL A O 1
ATOM 699 N N . SER A 1 93 ? -5.223 -2.945 19.816 1.00 74.31 93 SER A N 1
ATOM 700 C CA . SER A 1 93 ? -5.258 -3.494 21.171 1.00 74.31 93 SER A CA 1
ATOM 701 C C . SER A 1 93 ? -6.684 -3.684 21.691 1.00 74.31 93 SER A C 1
ATOM 703 O O . SER A 1 93 ? -7.586 -2.882 21.467 1.00 74.31 93 SER A O 1
ATOM 705 N N . LEU A 1 94 ? -6.889 -4.784 22.418 1.00 76.50 94 LEU A N 1
ATOM 706 C CA . LEU A 1 94 ? -8.143 -5.067 23.105 1.00 76.50 94 LEU A CA 1
ATOM 707 C C . LEU A 1 94 ? -7.990 -4.718 24.582 1.00 76.50 94 LEU A C 1
ATOM 709 O O . LEU A 1 94 ? -7.216 -5.346 25.306 1.00 76.50 94 LEU A O 1
ATOM 713 N N . SER A 1 95 ? -8.757 -3.731 25.042 1.00 81.88 95 SER A N 1
ATOM 714 C CA . SER A 1 95 ? -8.873 -3.432 26.467 1.00 81.88 95 SER A CA 1
ATOM 715 C C . SER A 1 95 ? -9.463 -4.633 27.208 1.00 81.88 95 SER A C 1
ATOM 717 O O . SER A 1 95 ? -10.517 -5.155 26.840 1.00 81.88 95 SER A O 1
ATOM 719 N N . HIS A 1 96 ? -8.816 -5.049 28.299 1.00 83.12 96 HIS A N 1
ATOM 720 C CA . HIS A 1 96 ? -9.316 -6.131 29.152 1.00 83.12 96 HIS A CA 1
ATOM 721 C C . HIS A 1 96 ? -10.720 -5.826 29.703 1.00 83.12 96 HIS A C 1
ATOM 723 O O . HIS A 1 96 ? -11.573 -6.714 29.791 1.00 83.12 96 HIS A O 1
ATOM 729 N N . ALA A 1 97 ? -10.983 -4.562 30.050 1.00 85.31 97 ALA A N 1
ATOM 730 C CA . ALA A 1 97 ? -12.286 -4.134 30.547 1.00 85.31 97 ALA A CA 1
ATOM 731 C C . ALA A 1 97 ? -13.372 -4.261 29.466 1.00 85.31 97 ALA A C 1
ATOM 733 O O . ALA A 1 97 ? -14.474 -4.725 29.759 1.00 85.31 97 ALA A O 1
ATOM 734 N N . ASP A 1 98 ? -13.058 -3.913 28.216 1.00 83.62 98 ASP A N 1
ATOM 735 C CA . ASP A 1 98 ? -14.002 -4.039 27.102 1.00 83.62 98 ASP A CA 1
ATOM 736 C C . ASP A 1 98 ? -14.214 -5.491 26.692 1.00 83.62 98 ASP A C 1
ATOM 738 O O . ASP A 1 98 ? -15.340 -5.889 26.408 1.00 83.62 98 ASP A O 1
ATOM 742 N N . TRP A 1 99 ? -13.167 -6.313 26.749 1.00 85.50 99 TRP A N 1
ATOM 743 C CA . TRP A 1 99 ? -13.282 -7.749 26.526 1.00 85.50 99 TRP A CA 1
ATOM 744 C C . TRP A 1 99 ? -14.187 -8.432 27.557 1.00 85.50 99 TRP A C 1
ATOM 746 O O . TRP A 1 99 ? -14.981 -9.301 27.202 1.00 85.50 99 TRP A O 1
ATOM 756 N N . THR A 1 100 ? -14.093 -8.021 28.824 1.00 89.81 100 THR A N 1
ATOM 757 C CA . THR A 1 100 ? -14.886 -8.600 29.917 1.00 89.81 100 THR A CA 1
ATOM 758 C C . THR A 1 100 ? -16.342 -8.138 29.867 1.00 89.81 100 THR A C 1
ATOM 760 O O . THR A 1 100 ? -17.249 -8.952 30.000 1.00 89.81 100 THR A O 1
ATOM 763 N N . ASN A 1 101 ? -16.575 -6.838 29.656 1.00 88.44 101 ASN A N 1
ATOM 764 C CA . ASN A 1 101 ? -17.916 -6.252 29.743 1.00 88.44 101 ASN A CA 1
ATOM 765 C C . ASN A 1 101 ? -18.688 -6.283 28.419 1.00 88.44 101 ASN A C 1
ATOM 767 O O . ASN A 1 101 ? -19.915 -6.279 28.422 1.00 88.44 101 ASN A O 1
ATOM 771 N N . ARG A 1 102 ? -17.990 -6.235 27.279 1.00 82.88 102 ARG A N 1
ATOM 772 C CA . ARG A 1 102 ? -18.579 -6.011 25.950 1.00 82.88 102 ARG A CA 1
ATOM 773 C C . ARG A 1 102 ? -17.868 -6.825 24.868 1.00 82.88 102 ARG A C 1
ATOM 775 O O . ARG A 1 102 ? -17.520 -6.299 23.809 1.00 82.88 102 ARG A O 1
ATOM 782 N N . ARG A 1 103 ? -17.681 -8.122 25.131 1.00 83.75 103 ARG A N 1
ATOM 783 C CA . ARG A 1 103 ? -16.924 -9.052 24.278 1.00 83.75 103 ARG A CA 1
ATOM 784 C C . ARG A 1 103 ? -17.343 -9.024 22.812 1.00 83.75 103 ARG A C 1
ATOM 786 O O . ARG A 1 103 ? -16.473 -8.975 21.953 1.00 83.75 103 ARG A O 1
ATOM 793 N N . GLU A 1 104 ? -18.645 -9.011 22.536 1.00 82.81 104 GLU A N 1
ATOM 794 C CA . GLU A 1 104 ? -19.183 -9.009 21.170 1.00 82.81 104 GLU A CA 1
ATOM 795 C C . GLU A 1 104 ? -18.679 -7.794 20.385 1.00 82.81 104 GLU A C 1
ATOM 797 O O . GLU A 1 104 ? -18.020 -7.945 19.360 1.00 82.81 104 GLU A O 1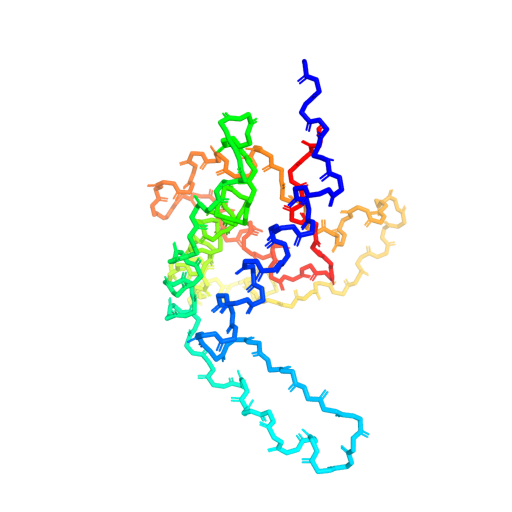
ATOM 802 N N . THR A 1 105 ? -18.863 -6.589 20.933 1.00 77.94 105 THR A N 1
ATOM 803 C CA . THR A 1 105 ? -18.414 -5.345 20.286 1.00 77.94 105 THR A CA 1
ATOM 804 C C . THR A 1 105 ? -16.903 -5.144 20.328 1.00 77.94 105 THR A C 1
ATOM 806 O O . THR A 1 105 ? -16.362 -4.455 19.468 1.00 77.94 105 THR A O 1
ATOM 809 N N . ALA A 1 106 ? -16.215 -5.708 21.325 1.00 79.62 106 ALA A N 1
ATOM 810 C CA . ALA A 1 106 ? -14.768 -5.617 21.472 1.00 79.62 106 ALA A CA 1
ATOM 811 C C . ALA A 1 106 ? -14.047 -6.565 20.505 1.00 79.62 106 ALA A C 1
ATOM 813 O O . ALA A 1 106 ? -12.990 -6.203 19.999 1.00 79.62 106 ALA A O 1
ATOM 814 N N . SER A 1 107 ? -14.635 -7.720 20.193 1.00 82.38 107 SER A N 1
ATOM 815 C CA . SER A 1 107 ? -14.058 -8.712 19.289 1.00 82.38 107 SER A CA 1
ATOM 816 C C . SER A 1 107 ? -13.913 -8.216 17.844 1.00 82.38 107 SER A C 1
ATOM 818 O O . SER A 1 107 ? -14.528 -7.230 17.433 1.00 82.38 107 SER A O 1
ATOM 820 N N . TRP A 1 108 ? -13.080 -8.927 17.082 1.00 81.50 108 TRP A N 1
ATOM 821 C CA . TRP A 1 108 ? -12.912 -8.770 15.633 1.00 81.50 108 TRP A CA 1
ATOM 822 C C . TRP A 1 108 ? -13.798 -9.740 14.839 1.00 81.50 108 TRP A C 1
ATOM 824 O O . TRP A 1 108 ? -13.539 -9.990 13.665 1.00 81.50 108 TRP A O 1
ATOM 834 N N . ALA A 1 109 ? -14.818 -10.324 15.476 1.00 79.31 109 ALA A N 1
ATOM 835 C CA . ALA A 1 109 ? -15.778 -11.153 14.768 1.00 79.31 109 ALA A CA 1
ATOM 836 C C . ALA A 1 109 ? -16.616 -10.264 13.843 1.00 79.31 109 ALA A C 1
ATOM 838 O O . ALA A 1 109 ? -17.153 -9.238 14.268 1.00 79.31 109 ALA A O 1
ATOM 839 N N . THR A 1 110 ? -16.731 -10.662 12.579 1.00 66.31 110 THR A N 1
ATOM 840 C CA . THR A 1 110 ? -17.793 -10.172 11.703 1.00 66.31 110 THR A CA 1
ATOM 841 C C . THR A 1 110 ? -19.102 -10.549 12.382 1.00 66.31 110 THR A C 1
ATOM 843 O O . THR A 1 110 ? -19.347 -11.737 12.585 1.00 66.31 110 THR A O 1
ATOM 846 N N . GLY A 1 111 ? -19.888 -9.569 12.834 1.00 60.09 111 GLY A N 1
ATOM 847 C CA . GLY A 1 111 ? -21.189 -9.867 13.424 1.00 60.09 111 GLY A CA 1
ATOM 848 C C . GLY A 1 111 ? -21.977 -10.722 12.438 1.00 60.09 111 GLY A C 1
ATOM 849 O O . GLY A 1 111 ? -22.137 -10.311 11.289 1.00 60.09 111 GLY A O 1
ATOM 850 N N . ASP A 1 112 ? -22.395 -11.917 12.864 1.00 47.88 112 ASP A N 1
ATOM 851 C CA . ASP A 1 112 ? -23.307 -12.745 12.079 1.00 47.88 112 ASP A CA 1
ATOM 852 C C . ASP A 1 112 ? -24.490 -11.870 11.668 1.00 47.88 112 ASP A C 1
ATOM 854 O O . ASP A 1 112 ? -25.055 -11.146 12.495 1.00 47.88 112 ASP A O 1
ATOM 858 N N . GLY A 1 113 ? -24.785 -11.883 10.368 1.00 49.56 113 GLY A N 1
ATOM 859 C CA . GLY A 1 113 ? -25.724 -10.985 9.718 1.00 49.56 113 GLY A CA 1
ATOM 860 C C . GLY A 1 113 ? -27.006 -10.806 10.520 1.00 49.56 113 GLY A C 1
ATOM 861 O O . GLY A 1 113 ? -27.853 -11.693 10.592 1.00 49.56 113 GLY A O 1
ATOM 862 N N . SER A 1 114 ? -27.185 -9.607 11.072 1.00 39.94 114 SER A N 1
ATOM 863 C CA . SER A 1 114 ? -28.528 -9.074 11.232 1.00 39.94 114 SER A CA 1
ATOM 864 C C . SER A 1 114 ? -29.055 -8.869 9.817 1.00 39.94 114 SER A C 1
ATOM 866 O O . SER A 1 114 ? -28.793 -7.835 9.205 1.00 39.94 114 SER A O 1
ATOM 868 N N . ASP A 1 115 ? -29.765 -9.878 9.307 1.00 41.62 115 ASP A N 1
ATOM 869 C CA . ASP A 1 115 ? -30.643 -9.848 8.133 1.00 41.62 115 ASP A CA 1
ATOM 870 C C . ASP A 1 115 ? -31.784 -8.828 8.336 1.00 41.62 115 ASP A C 1
ATOM 872 O O . ASP A 1 115 ? -32.975 -9.123 8.246 1.00 41.62 115 ASP A O 1
ATOM 876 N N . THR A 1 116 ? -31.441 -7.574 8.613 1.00 39.69 116 THR A N 1
ATOM 877 C CA . THR A 1 116 ? -32.312 -6.449 8.314 1.00 39.69 116 THR A CA 1
ATOM 878 C C . THR A 1 116 ? -32.095 -6.136 6.848 1.00 39.69 116 THR A C 1
ATOM 880 O O . THR A 1 116 ? -31.245 -5.328 6.483 1.00 39.69 116 THR A O 1
ATOM 883 N N . ALA A 1 117 ? -32.853 -6.847 6.012 1.00 41.03 117 ALA A N 1
ATOM 884 C CA . ALA A 1 117 ? -33.059 -6.550 4.604 1.00 41.03 117 ALA A CA 1
ATOM 885 C C . ALA A 1 117 ? -33.325 -5.043 4.432 1.00 41.03 117 ALA A C 1
ATOM 887 O O . ALA A 1 117 ? -34.426 -4.568 4.711 1.00 41.03 117 ALA A O 1
ATOM 888 N N . GLY A 1 118 ? -32.305 -4.278 4.039 1.00 41.31 118 GLY A N 1
ATOM 889 C CA . GLY A 1 118 ? -32.437 -2.828 3.935 1.00 41.31 118 GLY A CA 1
ATOM 890 C C . GLY A 1 118 ? -31.189 -2.076 3.487 1.00 41.31 118 GLY A C 1
ATOM 891 O O . GLY A 1 118 ? -31.323 -1.209 2.631 1.00 41.31 118 GLY A O 1
ATOM 892 N N . ASP A 1 119 ? -29.998 -2.414 3.989 1.00 43.16 119 ASP A N 1
ATOM 893 C CA . ASP A 1 119 ? -28.776 -1.676 3.638 1.00 43.16 119 ASP A CA 1
ATOM 894 C C . ASP A 1 119 ? -27.897 -2.475 2.671 1.00 43.16 119 ASP A C 1
ATOM 896 O O . ASP A 1 119 ? -27.505 -3.612 2.922 1.00 43.16 119 ASP A O 1
ATOM 900 N N . GLY A 1 120 ? -27.690 -1.891 1.491 1.00 43.56 120 GLY A N 1
ATOM 901 C CA . GLY A 1 120 ? -27.143 -2.557 0.319 1.00 43.56 120 GLY A CA 1
ATOM 902 C C . GLY A 1 120 ? -25.679 -2.983 0.431 1.00 43.56 120 GLY A C 1
ATOM 903 O O . GLY A 1 120 ? -24.952 -2.642 1.357 1.00 43.56 120 GLY A O 1
ATOM 904 N N . GLU A 1 121 ? -25.241 -3.669 -0.622 1.00 49.53 121 GLU A N 1
ATOM 905 C CA . GLU A 1 121 ? -23.889 -4.139 -0.982 1.00 49.53 121 GLU A CA 1
ATOM 906 C C . GLU A 1 121 ? -22.707 -3.195 -0.626 1.00 49.53 121 GLU A C 1
ATOM 908 O O . GLU A 1 121 ? -21.556 -3.624 -0.544 1.00 49.53 121 GLU A O 1
ATOM 913 N N . GLN A 1 122 ? -22.985 -1.918 -0.348 1.00 51.34 122 GLN A N 1
ATOM 914 C CA . GLN A 1 122 ? -22.036 -0.906 0.118 1.00 51.34 122 GLN A CA 1
ATOM 915 C C . GLN A 1 122 ? -21.510 -1.133 1.546 1.00 51.34 122 GLN A C 1
ATOM 917 O O . GLN A 1 122 ? -20.431 -0.631 1.853 1.00 51.34 122 GLN A O 1
ATOM 922 N N . ASP A 1 123 ? -22.203 -1.881 2.415 1.00 61.94 123 ASP A N 1
ATOM 923 C CA . ASP A 1 123 ? -21.775 -2.027 3.822 1.00 61.94 123 ASP A CA 1
ATOM 924 C C . ASP A 1 123 ? -20.589 -2.999 4.009 1.00 61.94 123 ASP A C 1
ATOM 926 O O . ASP A 1 123 ? -19.842 -2.914 4.983 1.00 61.94 123 ASP A O 1
ATOM 930 N N . LYS A 1 124 ? -20.344 -3.880 3.028 1.00 76.69 124 LYS A N 1
ATOM 931 C CA . LYS A 1 124 ? -19.261 -4.885 3.060 1.00 76.69 124 LYS A CA 1
ATOM 932 C C . LYS A 1 124 ? -17.943 -4.425 2.433 1.00 76.69 124 LYS A C 1
ATOM 934 O O . LYS A 1 124 ? -16.916 -5.083 2.616 1.00 76.69 124 LYS A O 1
ATOM 939 N N . THR A 1 125 ? -17.982 -3.325 1.679 1.00 86.94 125 THR A N 1
ATOM 940 C CA . THR A 1 125 ? -16.823 -2.791 0.957 1.00 86.94 125 THR A CA 1
ATOM 941 C C . THR A 1 125 ? -16.242 -1.597 1.704 1.00 86.94 125 THR A C 1
ATOM 943 O O . THR A 1 125 ? -16.899 -0.569 1.874 1.00 86.94 125 THR A O 1
ATOM 946 N N . PHE A 1 126 ? -14.969 -1.672 2.080 1.00 89.88 126 PHE A N 1
ATOM 947 C CA . PHE A 1 126 ? -14.250 -0.505 2.573 1.00 89.88 126 PHE A CA 1
ATOM 948 C C . PHE A 1 126 ? -13.906 0.439 1.413 1.00 89.88 126 PHE A C 1
ATOM 950 O O . PHE A 1 126 ? -13.207 0.053 0.475 1.00 89.88 126 PHE A O 1
ATOM 957 N N . LEU A 1 127 ? -14.350 1.695 1.494 1.00 89.94 127 LEU A N 1
ATOM 958 C CA . LEU A 1 127 ? -14.049 2.733 0.506 1.00 89.94 127 LEU A CA 1
ATOM 959 C C . LEU A 1 127 ? -12.996 3.707 1.045 1.00 89.94 127 LEU A C 1
ATOM 961 O O . LEU A 1 127 ? -13.236 4.436 2.011 1.00 89.94 127 LEU A O 1
ATOM 965 N N . PHE A 1 128 ? -11.841 3.764 0.386 1.00 88.75 128 PHE A N 1
ATOM 966 C CA . PHE A 1 128 ? -10.792 4.728 0.694 1.00 88.75 128 PHE A CA 1
ATOM 967 C C . PHE A 1 128 ? -11.053 6.061 -0.016 1.00 88.75 128 PHE A C 1
ATOM 969 O O . PHE A 1 128 ? -10.588 6.310 -1.127 1.00 88.75 128 PHE A O 1
ATOM 976 N N . THR A 1 129 ? -11.819 6.937 0.627 1.00 87.50 129 THR A N 1
ATOM 977 C CA . THR A 1 129 ? -12.152 8.260 0.084 1.00 87.50 129 THR A CA 1
ATOM 978 C C . THR A 1 129 ? -11.125 9.323 0.488 1.00 87.50 129 THR A C 1
ATOM 980 O O . THR A 1 129 ? -10.332 9.155 1.419 1.00 87.50 129 THR A O 1
ATOM 983 N N . ARG A 1 130 ? -11.170 10.493 -0.168 1.00 82.75 130 ARG A N 1
ATOM 984 C CA . ARG A 1 130 ? -10.329 11.646 0.214 1.00 82.75 130 ARG A CA 1
ATOM 985 C C . ARG A 1 130 ? -10.609 12.143 1.634 1.00 82.75 130 ARG A C 1
ATOM 987 O O . ARG A 1 130 ? -9.703 12.694 2.257 1.00 82.75 130 ARG A O 1
ATOM 994 N N . SER A 1 131 ? -11.833 11.973 2.138 1.00 83.81 131 SER A N 1
ATOM 995 C CA . SER A 1 131 ? -12.182 12.337 3.514 1.00 83.81 131 SER A CA 1
ATOM 996 C C . SER A 1 131 ? -11.550 11.383 4.524 1.00 83.81 131 SER A C 1
ATOM 998 O O . SER A 1 131 ? -11.020 11.851 5.525 1.00 83.81 131 SER A O 1
ATOM 1000 N N . VAL A 1 132 ? -11.518 10.080 4.225 1.00 85.06 132 VAL A N 1
ATOM 1001 C CA . VAL A 1 132 ? -10.833 9.073 5.053 1.00 85.06 132 VAL A CA 1
ATOM 1002 C C . VAL A 1 132 ? -9.323 9.316 5.075 1.00 85.06 132 VAL A C 1
ATOM 1004 O O . VAL A 1 132 ? -8.717 9.305 6.143 1.00 85.06 132 VAL A O 1
ATOM 1007 N N . ALA A 1 133 ? -8.721 9.608 3.919 1.00 81.19 133 ALA A N 1
ATOM 1008 C CA . ALA A 1 133 ? -7.286 9.871 3.809 1.00 81.19 133 ALA A CA 1
ATOM 1009 C C . ALA A 1 133 ? -6.824 11.122 4.584 1.00 81.19 133 ALA A C 1
ATOM 1011 O O . ALA A 1 133 ? -5.703 11.160 5.084 1.00 81.19 133 ALA A O 1
ATOM 1012 N N . ASN A 1 134 ? -7.672 12.152 4.672 1.00 80.88 134 ASN A N 1
ATOM 1013 C CA . ASN A 1 134 ? -7.344 13.439 5.300 1.00 80.88 134 ASN A CA 1
ATOM 1014 C C . ASN A 1 134 ? -7.992 13.630 6.680 1.00 80.88 134 ASN A C 1
ATOM 1016 O O . ASN A 1 134 ? -8.062 14.758 7.177 1.00 80.88 134 ASN A O 1
ATOM 1020 N N . ASP A 1 135 ? -8.487 12.556 7.293 1.00 82.38 135 ASP A N 1
ATOM 1021 C CA . ASP A 1 135 ? -9.165 12.632 8.579 1.00 82.38 135 ASP A CA 1
ATOM 1022 C C . ASP A 1 135 ? -8.203 13.127 9.672 1.00 82.38 135 ASP A C 1
ATOM 1024 O O . ASP A 1 135 ? -7.179 12.510 9.974 1.00 82.38 135 ASP A O 1
ATOM 1028 N N . GLN A 1 136 ? -8.534 14.269 10.280 1.00 78.94 136 GLN A N 1
ATOM 1029 C CA . GLN A 1 136 ? -7.695 14.909 11.295 1.00 78.94 136 GLN A CA 1
ATOM 1030 C C . GLN A 1 136 ? -7.527 14.043 12.548 1.00 78.94 136 GLN A C 1
ATOM 1032 O O . GLN A 1 136 ? -6.529 14.190 13.252 1.00 78.94 136 GLN A O 1
ATOM 1037 N N . ARG A 1 137 ? -8.463 13.121 12.811 1.00 77.50 137 ARG A N 1
ATOM 1038 C CA . ARG A 1 137 ? -8.405 12.206 13.959 1.00 77.50 137 ARG A CA 1
ATOM 1039 C C . ARG A 1 137 ? -7.201 11.275 13.895 1.00 77.50 137 ARG A C 1
A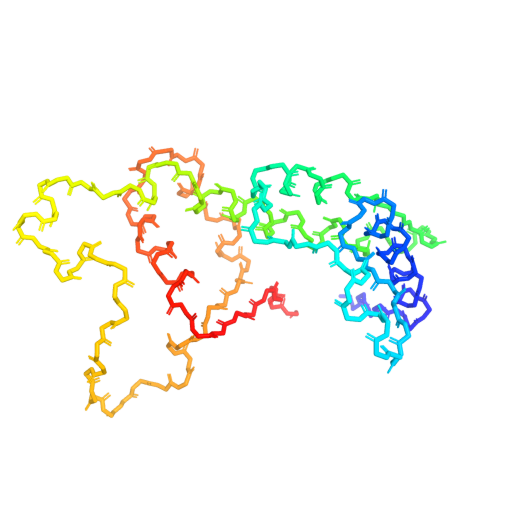TOM 1041 O O . ARG A 1 137 ? -6.669 10.919 14.936 1.00 77.50 137 ARG A O 1
ATOM 1048 N N . LEU A 1 138 ? -6.716 10.953 12.695 1.00 75.12 138 LEU A N 1
ATOM 1049 C CA . LEU A 1 138 ? -5.542 10.095 12.500 1.00 75.12 138 LEU A CA 1
ATOM 1050 C C . LEU A 1 138 ? -4.234 10.745 12.974 1.00 75.12 138 LEU A C 1
ATOM 1052 O O . LEU A 1 138 ? -3.220 10.066 13.090 1.00 75.12 138 LEU A O 1
ATOM 1056 N N . ARG A 1 139 ? -4.238 12.059 13.241 1.00 69.88 139 ARG A N 1
ATOM 1057 C CA . ARG A 1 139 ? -3.062 12.803 13.719 1.00 69.88 139 ARG A CA 1
ATOM 1058 C C . ARG A 1 139 ? -2.885 12.759 15.235 1.00 69.88 139 ARG A C 1
ATOM 1060 O O . ARG A 1 139 ? -1.834 13.176 15.715 1.00 69.88 139 ARG A O 1
ATOM 1067 N N . TYR A 1 140 ? -3.893 12.303 15.977 1.00 66.69 140 TYR A N 1
ATOM 1068 C CA . TYR A 1 140 ? -3.888 12.294 17.436 1.00 66.69 140 TYR A CA 1
ATOM 1069 C C . TYR A 1 140 ? -4.076 10.861 17.942 1.00 66.69 140 TYR A C 1
ATOM 1071 O O . TYR A 1 140 ? -5.115 10.244 17.707 1.00 66.69 140 TYR A O 1
ATOM 1079 N N . GLU A 1 141 ? -3.074 10.326 18.642 1.00 60.44 141 GLU A N 1
ATOM 1080 C CA . GLU A 1 141 ? -3.190 9.018 19.292 1.00 60.44 141 GLU A CA 1
ATOM 1081 C C . GLU A 1 141 ? -4.322 9.030 20.332 1.00 60.44 141 GLU A C 1
ATOM 1083 O O . GLU A 1 141 ? -4.466 9.979 21.103 1.00 60.44 141 GLU A O 1
ATOM 1088 N N . GLY A 1 142 ? -5.146 7.977 20.340 1.00 60.59 142 GLY A N 1
ATOM 1089 C CA . GLY A 1 142 ? -6.284 7.855 21.259 1.00 60.59 142 GLY A CA 1
ATOM 1090 C C . GLY A 1 142 ? -7.519 8.675 20.869 1.00 60.59 142 GLY A C 1
ATOM 1091 O O . GLY A 1 142 ? -8.421 8.846 21.691 1.00 60.59 142 GLY A O 1
ATOM 1092 N N . ALA A 1 143 ? -7.593 9.188 19.635 1.00 64.06 143 ALA A N 1
ATOM 1093 C CA . ALA A 1 143 ? -8.810 9.819 19.143 1.00 64.06 143 ALA A CA 1
ATOM 1094 C C . ALA A 1 143 ? -9.994 8.838 19.212 1.00 64.06 143 ALA A C 1
ATOM 1096 O O . ALA A 1 143 ? -9.931 7.698 18.747 1.00 64.06 143 ALA A O 1
ATOM 1097 N N . LEU A 1 144 ? -11.105 9.302 19.785 1.00 64.56 144 LEU A N 1
ATOM 1098 C CA . LEU A 1 144 ? -12.344 8.535 19.845 1.00 64.56 144 LEU A CA 1
ATOM 1099 C C . LEU A 1 144 ? -12.744 8.101 18.424 1.00 64.56 144 LEU A C 1
ATOM 1101 O O . LEU A 1 144 ? -12.691 8.905 17.489 1.00 64.56 144 LEU A O 1
ATOM 1105 N N . TYR A 1 145 ? -13.206 6.851 18.291 1.00 71.12 145 TYR A N 1
ATOM 1106 C CA . TYR A 1 145 ? -13.746 6.242 17.062 1.00 71.12 145 TYR A CA 1
ATOM 1107 C C . TYR A 1 145 ? -12.737 5.610 16.082 1.00 71.12 145 TYR A C 1
ATOM 1109 O O . TYR A 1 145 ? -13.178 4.990 15.111 1.00 71.12 145 TYR A O 1
ATOM 1117 N N . VAL A 1 146 ? -11.423 5.704 16.323 1.00 78.25 146 VAL A N 1
ATOM 1118 C CA . VAL A 1 146 ? -10.409 5.092 15.438 1.00 78.25 146 VAL A CA 1
ATOM 1119 C C . VAL A 1 146 ? -10.515 3.558 15.434 1.00 78.25 146 VAL A C 1
ATOM 1121 O O . VAL A 1 146 ? -10.435 2.948 14.371 1.00 78.25 146 VAL A O 1
ATOM 1124 N N . ASP A 1 147 ? -10.864 2.940 16.565 1.00 78.69 147 ASP A N 1
ATOM 1125 C CA . ASP A 1 147 ? -11.092 1.487 16.664 1.00 78.69 147 ASP A CA 1
ATOM 1126 C C . ASP A 1 147 ? -12.204 1.007 15.727 1.00 78.69 147 ASP A C 1
ATOM 1128 O O . ASP A 1 147 ? -12.105 -0.045 15.097 1.00 78.69 147 ASP A O 1
ATOM 1132 N N . LYS A 1 148 ? -13.276 1.800 15.584 1.00 80.00 148 LYS A N 1
ATOM 1133 C CA . LYS A 1 148 ? -14.365 1.474 14.656 1.00 80.00 148 LYS A CA 1
ATOM 1134 C C . LYS A 1 148 ? -13.907 1.610 13.205 1.00 80.00 148 LYS A C 1
ATOM 1136 O O . LYS A 1 148 ? -14.352 0.840 12.360 1.00 80.00 148 LYS A O 1
ATOM 1141 N N . MET A 1 149 ? -13.030 2.571 12.905 1.00 84.56 149 MET A N 1
ATOM 1142 C CA . MET A 1 149 ? -12.454 2.729 11.566 1.00 84.56 149 MET A CA 1
ATOM 1143 C C . MET A 1 149 ? -11.574 1.532 11.203 1.00 84.56 149 MET A C 1
ATOM 1145 O O . MET A 1 149 ? -11.735 0.983 10.117 1.00 84.56 149 MET A O 1
ATOM 1149 N N . ALA A 1 150 ? -10.726 1.073 12.125 1.00 85.56 150 ALA A N 1
ATOM 1150 C CA . ALA A 1 150 ? -9.900 -0.107 11.904 1.00 85.56 150 ALA A CA 1
ATOM 1151 C C . ALA A 1 150 ? -10.713 -1.394 11.824 1.00 85.56 150 ALA A C 1
ATOM 1153 O O . ALA A 1 150 ? -10.442 -2.212 10.953 1.00 85.56 150 ALA A O 1
ATOM 1154 N N . LYS A 1 151 ? -11.752 -1.556 12.653 1.00 82.94 151 LYS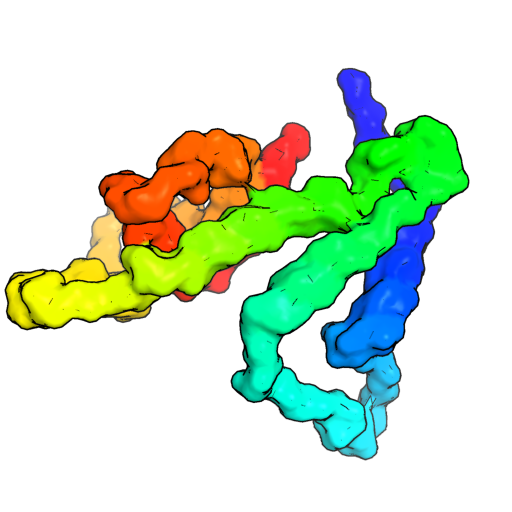 A N 1
ATOM 1155 C CA . LYS A 1 151 ? -12.713 -2.661 12.512 1.00 82.94 151 LYS A CA 1
ATOM 1156 C C . LYS A 1 151 ? -13.322 -2.682 11.128 1.00 82.94 151 LYS A C 1
ATOM 1158 O O . LYS A 1 151 ? -13.163 -3.669 10.428 1.00 82.94 151 LYS A O 1
ATOM 1163 N N . ARG A 1 152 ? -13.888 -1.560 10.680 1.00 85.62 152 ARG A N 1
ATOM 1164 C CA . ARG A 1 152 ? -14.409 -1.454 9.313 1.00 85.62 152 ARG A CA 1
ATOM 1165 C C . ARG A 1 152 ? -13.349 -1.788 8.267 1.00 85.62 152 ARG A C 1
ATOM 1167 O O . ARG A 1 152 ? -13.674 -2.485 7.320 1.00 85.62 152 ARG A O 1
ATOM 1174 N N . LEU A 1 153 ? -12.103 -1.340 8.423 1.00 88.56 153 LEU A N 1
ATOM 1175 C CA . LEU A 1 153 ? -11.040 -1.677 7.479 1.00 88.56 153 LEU A CA 1
ATOM 1176 C C . LEU A 1 153 ? -10.727 -3.183 7.469 1.00 88.56 153 LEU A C 1
ATOM 1178 O O . LEU A 1 153 ? -10.705 -3.780 6.400 1.00 88.56 153 LEU A O 1
ATOM 1182 N N . PHE A 1 154 ? -10.446 -3.791 8.621 1.00 87.69 154 PHE A N 1
ATOM 1183 C CA . PHE A 1 154 ? -9.908 -5.154 8.697 1.00 87.69 154 PHE A CA 1
ATOM 1184 C C . PHE A 1 154 ? -10.973 -6.252 8.634 1.00 87.69 154 PHE A C 1
ATOM 1186 O O . PHE A 1 154 ? -10.635 -7.383 8.302 1.00 87.69 154 PHE A O 1
ATOM 1193 N N . THR A 1 155 ? -12.239 -5.941 8.931 1.00 86.19 155 THR A N 1
ATOM 1194 C CA . THR A 1 155 ? -13.352 -6.902 8.842 1.00 86.19 155 THR A CA 1
ATOM 1195 C C . THR A 1 155 ? -14.187 -6.747 7.570 1.00 86.19 155 THR A C 1
ATOM 1197 O O . THR A 1 155 ? -15.208 -7.417 7.446 1.00 86.19 155 THR A O 1
ATOM 1200 N N . SER A 1 156 ? -13.809 -5.853 6.648 1.00 88.62 156 SER A N 1
ATOM 1201 C CA . SER A 1 156 ? -14.469 -5.754 5.338 1.00 88.62 156 SER A CA 1
ATOM 1202 C C . SER A 1 156 ? -14.143 -6.966 4.468 1.00 88.62 156 SER A C 1
ATOM 1204 O O . SER A 1 156 ? -13.035 -7.496 4.523 1.00 88.62 156 SER A O 1
ATOM 1206 N N . GLU A 1 157 ? -15.093 -7.377 3.628 1.00 88.50 157 GLU A N 1
ATOM 1207 C CA . GLU A 1 157 ? -14.886 -8.468 2.664 1.00 88.50 157 GLU A CA 1
ATOM 1208 C C . GLU A 1 157 ? -14.085 -7.990 1.444 1.00 88.50 157 GLU A C 1
ATOM 1210 O O . GLU A 1 157 ? -13.355 -8.761 0.820 1.00 88.50 157 GLU A O 1
ATOM 1215 N N . THR A 1 158 ? -14.215 -6.707 1.098 1.00 90.44 158 THR A N 1
ATOM 1216 C CA . THR A 1 158 ? -13.582 -6.098 -0.075 1.00 90.44 158 THR A CA 1
ATOM 1217 C C . THR A 1 158 ? -13.062 -4.692 0.235 1.00 90.44 158 THR A C 1
ATOM 1219 O O . THR A 1 158 ? -13.570 -3.988 1.111 1.00 90.44 158 THR A O 1
ATOM 1222 N N . TRP A 1 159 ? -12.044 -4.252 -0.513 1.00 90.75 159 TRP A N 1
ATOM 1223 C CA . TRP A 1 159 ? -11.447 -2.919 -0.385 1.00 90.75 159 TRP A CA 1
ATOM 1224 C C . TRP A 1 159 ? -11.399 -2.211 -1.734 1.00 90.75 159 TRP A C 1
ATOM 1226 O O . TRP A 1 159 ? -10.890 -2.754 -2.714 1.00 90.75 159 TRP A O 1
ATOM 1236 N N . ASN A 1 160 ? -11.842 -0.958 -1.763 1.00 89.62 160 ASN A N 1
ATOM 1237 C CA . ASN A 1 160 ? -11.609 -0.039 -2.865 1.00 89.62 160 ASN A CA 1
ATOM 1238 C C . ASN A 1 160 ? -10.639 1.057 -2.413 1.00 89.62 160 ASN A C 1
ATOM 1240 O O 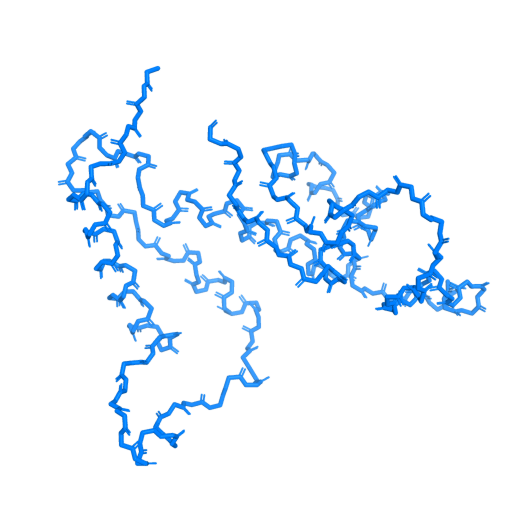. ASN A 1 160 ? -11.005 1.975 -1.681 1.00 89.62 160 ASN A O 1
ATOM 1244 N N . TRP A 1 161 ? -9.396 0.960 -2.877 1.00 87.25 161 TRP A N 1
ATOM 1245 C CA . TRP A 1 161 ? -8.320 1.900 -2.554 1.00 87.25 161 TRP A CA 1
ATOM 1246 C C . TRP A 1 161 ? -8.267 3.126 -3.470 1.00 87.25 161 TRP A C 1
ATOM 1248 O O . TRP A 1 161 ? -7.342 3.931 -3.370 1.00 87.25 161 TRP A O 1
ATOM 1258 N N . THR A 1 162 ? -9.221 3.257 -4.389 1.00 80.12 162 THR A N 1
ATOM 1259 C CA . THR A 1 162 ? -9.249 4.334 -5.377 1.00 80.12 162 THR A CA 1
ATOM 1260 C C . THR A 1 162 ? -10.018 5.518 -4.790 1.00 80.12 162 THR A C 1
ATOM 1262 O O . THR A 1 162 ? -11.246 5.447 -4.715 1.00 80.12 162 THR A O 1
ATOM 1265 N N . PRO A 1 163 ? -9.348 6.609 -4.367 1.00 66.69 163 PRO A N 1
ATOM 1266 C CA . PRO A 1 163 ? -10.063 7.816 -3.986 1.00 66.69 163 PRO A CA 1
ATOM 1267 C C . PRO A 1 163 ? -10.784 8.335 -5.228 1.00 66.69 163 PRO A C 1
ATOM 1269 O O . PRO A 1 163 ? -10.166 8.422 -6.287 1.00 66.69 163 PRO A O 1
ATOM 1272 N N . GLU A 1 164 ? -12.077 8.624 -5.081 1.00 62.25 164 GLU A N 1
ATOM 1273 C CA . GLU A 1 164 ? -13.003 9.074 -6.131 1.00 62.25 164 GLU A CA 1
ATOM 1274 C C . GLU A 1 164 ? -12.312 9.907 -7.234 1.00 62.25 164 GLU A C 1
ATOM 1276 O O . GLU A 1 164 ? -11.554 10.849 -6.936 1.00 62.25 164 GLU A O 1
ATOM 1281 N N . ILE A 1 165 ? -12.550 9.489 -8.489 1.00 50.41 165 ILE A N 1
ATOM 1282 C CA . ILE A 1 165 ? -12.022 10.086 -9.731 1.00 50.41 165 ILE A CA 1
ATOM 1283 C C . ILE A 1 165 ? -12.444 11.554 -9.819 1.00 50.41 165 ILE A C 1
ATOM 1285 O O . ILE A 1 165 ? -13.662 11.817 -9.728 1.00 50.41 165 ILE A O 1
#

Sequence (165 aa):
MGYDSSAACDSFQLGQMIKFLVSKNLLFLVDYSAASINAVPDASSVNIEGLLVTLRQCPNYQIDKNHTNCGPRVRLGPILDYMQSMLSASVVSLSHADWTNRRETASWATGDGSDTAGDGEQDKTFLFTRSVANDQRLRYEGALYVDKMAKRLFTSETWNWTPEI

Organism: Beauveria bassiana (NCBI:txid176275)

Radius of gyration: 19.66 Å; chains: 1; bounding box: 47×47×53 Å

Foldseek 3Di:
DDPPQDPVLVVVQVVLVVVLCVVVLNDDDADPDPVRVVVRDDPPPPDPVVVLVSQCPRDQDDPDPSQNCDHDNNLCVLVSLLVVLCPDCLQPDQDPVCCVPPVPVSDLDPPDDPPPVDDDPVQQEAEQAPCSSPPPQSVDRPRPPSNVVSSSVPSHPYYDSDHDD

pLDDT: mean 79.68, std 13.44, range [39.69, 94.19]

Secondary structure (DSSP, 8-state):
------HHHHHHHHHHHHHHHHHTTS-----SSGGGGGTSPP-TT--HHHHHHHHHT-----SSTT-TT-SHHHHHHHHHHHHHHHTSHHHH---HHHHHH-HHHHS---------TTS-GGGGEEE--HHHHT-GGGGSTT-TTHHHHHHHHHT-SEEE-----